Protein AF-W1XHV5-F1 (afdb_monomer_lite)

pLDDT: mean 82.97, std 11.83, range [50.62, 96.38]

Structure (mmCIF, N/CA/C/O backbone):
data_AF-W1XHV5-F1
#
_entry.id   AF-W1XHV5-F1
#
loop_
_atom_site.group_PDB
_atom_site.id
_atom_site.type_symbol
_atom_site.label_atom_id
_atom_site.label_alt_id
_atom_site.label_comp_id
_atom_site.label_asym_id
_atom_site.label_entity_id
_atom_site.label_seq_id
_atom_site.pdbx_PDB_ins_code
_atom_site.Cartn_x
_atom_site.Cartn_y
_atom_site.Cartn_z
_atom_site.occupancy
_atom_site.B_iso_or_equiv
_atom_site.auth_seq_id
_atom_site.auth_comp_id
_atom_site.auth_asym_id
_atom_site.auth_atom_id
_atom_site.pdbx_PDB_model_num
ATOM 1 N N . ASP A 1 1 ? 4.546 -0.936 -15.209 1.00 77.69 1 ASP A N 1
ATOM 2 C CA . ASP A 1 1 ? 3.858 -0.389 -14.033 1.00 77.69 1 ASP A CA 1
ATOM 3 C C . ASP A 1 1 ? 2.400 -0.813 -14.056 1.00 77.69 1 ASP A C 1
ATOM 5 O O . ASP A 1 1 ? 1.821 -0.937 -15.136 1.00 77.69 1 ASP A O 1
ATOM 9 N N . LEU A 1 2 ? 1.876 -1.212 -12.894 1.00 85.69 2 LEU A N 1
ATOM 10 C CA . LEU A 1 2 ? 0.554 -1.837 -12.770 1.00 85.69 2 LEU A CA 1
ATOM 11 C C . LEU A 1 2 ? -0.581 -0.832 -13.031 1.00 85.69 2 LEU A C 1
ATOM 13 O O . LEU A 1 2 ? -1.606 -1.200 -13.592 1.00 85.69 2 LEU A O 1
ATOM 17 N N . ASP A 1 3 ? -0.360 0.442 -12.728 1.00 89.38 3 ASP A N 1
ATOM 18 C CA . ASP A 1 3 ? -1.236 1.577 -13.046 1.00 89.38 3 ASP A CA 1
ATOM 19 C C . ASP A 1 3 ? -1.599 1.689 -14.540 1.00 89.38 3 ASP A C 1
ATOM 21 O O . ASP A 1 3 ? -2.754 1.949 -14.881 1.00 89.38 3 ASP A O 1
ATOM 25 N N . LEU A 1 4 ? -0.647 1.434 -15.443 1.00 90.31 4 LEU A N 1
ATOM 26 C CA . LEU A 1 4 ? -0.874 1.409 -16.890 1.00 90.31 4 LEU A CA 1
ATOM 27 C C . LEU A 1 4 ? -1.735 0.216 -17.309 1.00 90.31 4 LEU A C 1
ATOM 29 O O . LEU A 1 4 ? -2.570 0.341 -18.202 1.00 90.31 4 LEU A O 1
ATOM 33 N N . VAL A 1 5 ? -1.534 -0.939 -16.668 1.00 91.19 5 VAL A N 1
ATOM 34 C CA . VAL A 1 5 ? -2.315 -2.159 -16.930 1.00 91.19 5 VAL A CA 1
ATOM 35 C C . VAL A 1 5 ? -3.748 -2.001 -16.423 1.00 91.19 5 VAL A C 1
ATOM 37 O O . VAL A 1 5 ? -4.682 -2.454 -17.082 1.00 91.19 5 VAL A O 1
ATOM 40 N N . LEU A 1 6 ? -3.918 -1.336 -15.281 1.00 91.25 6 LEU A N 1
ATOM 41 C CA . LEU A 1 6 ? -5.215 -1.023 -14.685 1.00 91.25 6 LEU A CA 1
ATOM 42 C C . LEU A 1 6 ? -5.917 0.167 -15.363 1.00 91.25 6 LEU A C 1
ATOM 44 O O . LEU A 1 6 ? -7.112 0.352 -15.169 1.00 91.25 6 LEU A O 1
ATOM 48 N N . GLY A 1 7 ? -5.206 0.953 -16.179 1.00 92.94 7 GLY A N 1
ATOM 49 C CA . GLY A 1 7 ? -5.771 2.074 -16.937 1.00 92.94 7 GLY A CA 1
ATOM 50 C C . GLY A 1 7 ? -6.013 3.348 -16.122 1.00 92.94 7 GLY A C 1
ATOM 51 O O . GLY A 1 7 ? -6.648 4.268 -16.628 1.00 92.94 7 GLY A O 1
ATOM 52 N N . VAL A 1 8 ? -5.479 3.429 -14.901 1.00 93.19 8 VAL A N 1
ATOM 53 C CA . VAL A 1 8 ? -5.749 4.512 -13.934 1.00 93.19 8 VAL A CA 1
ATOM 54 C C . VAL A 1 8 ? -4.605 5.513 -13.788 1.00 93.19 8 VAL A C 1
ATOM 56 O O . VAL A 1 8 ? -4.637 6.380 -12.923 1.00 93.19 8 VAL A O 1
ATOM 59 N N . ALA A 1 9 ? -3.589 5.436 -14.649 1.00 90.56 9 ALA A N 1
ATOM 60 C CA . ALA A 1 9 ? -2.396 6.282 -14.560 1.00 90.56 9 ALA A CA 1
ATOM 61 C C . ALA A 1 9 ? -2.691 7.799 -14.517 1.00 90.56 9 ALA A C 1
ATOM 63 O O . ALA A 1 9 ? -1.922 8.550 -13.929 1.00 90.56 9 ALA A O 1
ATOM 64 N N . ASN A 1 10 ? -3.801 8.256 -15.112 1.00 90.75 10 ASN A N 1
ATOM 65 C CA . ASN A 1 10 ? -4.194 9.673 -15.113 1.00 90.75 10 ASN A CA 1
ATOM 66 C C . ASN A 1 10 ? -4.987 10.111 -13.867 1.00 90.75 10 ASN A C 1
ATOM 68 O O . ASN A 1 10 ? -5.247 11.301 -13.711 1.00 90.75 10 ASN A O 1
ATOM 72 N N . GLU A 1 11 ? -5.410 9.169 -13.024 1.00 90.19 11 GLU A N 1
ATOM 73 C CA . GLU A 1 11 ? -6.221 9.417 -11.820 1.00 90.19 11 GLU A CA 1
ATOM 74 C C . GLU A 1 11 ? -5.368 9.458 -10.545 1.00 90.19 11 GLU A C 1
ATOM 76 O O . GLU A 1 11 ? -5.834 9.879 -9.492 1.00 90.19 11 GLU A O 1
ATOM 81 N N . ILE A 1 12 ? -4.101 9.051 -10.644 1.00 91.50 12 ILE A N 1
ATOM 82 C CA . ILE A 1 12 ? -3.171 8.993 -9.520 1.00 91.50 12 ILE A CA 1
ATOM 83 C C . ILE A 1 12 ? -2.668 10.402 -9.192 1.00 91.50 12 ILE A C 1
ATOM 85 O O . ILE A 1 12 ? -1.940 11.014 -9.976 1.00 91.50 12 ILE A O 1
ATOM 89 N N . ILE A 1 13 ? -3.046 10.897 -8.012 1.00 90.94 13 ILE A N 1
ATOM 90 C CA . ILE A 1 13 ? -2.603 12.191 -7.468 1.00 90.94 13 ILE A CA 1
ATOM 91 C C . ILE A 1 13 ? -1.548 11.986 -6.375 1.00 90.94 13 ILE A C 1
ATOM 93 O O . ILE A 1 13 ? -0.549 12.704 -6.354 1.00 90.94 13 ILE A O 1
ATOM 97 N N . TYR A 1 14 ? -1.764 10.995 -5.506 1.00 93.31 14 TYR A N 1
ATOM 98 C CA . TYR A 1 14 ? -0.894 10.638 -4.386 1.00 93.31 14 TYR A CA 1
ATOM 99 C C . TYR A 1 14 ? -0.511 9.163 -4.434 1.00 93.31 14 TYR A C 1
ATOM 101 O O . TYR A 1 14 ? -1.224 8.343 -5.018 1.00 93.31 14 TYR A O 1
ATOM 109 N N . ASP A 1 15 ? 0.612 8.830 -3.801 1.00 92.19 15 ASP A N 1
ATOM 110 C CA . ASP A 1 15 ? 1.147 7.473 -3.767 1.00 92.19 15 ASP A CA 1
ATOM 111 C C . ASP A 1 15 ? 1.272 6.882 -2.348 1.00 92.19 15 ASP A C 1
ATOM 113 O O . ASP A 1 15 ? 0.952 7.495 -1.325 1.00 92.19 15 ASP A O 1
ATOM 117 N N . ALA A 1 16 ? 1.725 5.628 -2.273 1.00 89.94 16 ALA A N 1
ATOM 118 C CA . ALA A 1 16 ? 1.934 4.921 -1.015 1.00 89.94 16 ALA A CA 1
ATOM 119 C C . ALA A 1 16 ? 2.944 5.603 -0.071 1.00 89.94 16 ALA A C 1
ATOM 121 O O . ALA A 1 16 ? 2.854 5.402 1.144 1.00 89.94 16 ALA A O 1
ATOM 122 N N . LEU A 1 17 ? 3.916 6.370 -0.586 1.00 88.81 17 LEU A N 1
ATOM 123 C CA . LEU A 1 17 ? 4.802 7.178 0.250 1.00 88.81 17 LEU A CA 1
ATOM 124 C C . LEU A 1 17 ? 3.998 8.322 0.868 1.00 88.81 17 LEU A C 1
ATOM 126 O O . LEU A 1 17 ? 4.008 8.412 2.097 1.00 88.81 17 LEU A O 1
ATOM 130 N N . ASP A 1 18 ? 3.255 9.099 0.076 1.00 90.81 18 ASP A N 1
ATOM 131 C CA . ASP A 1 18 ? 2.425 10.212 0.571 1.00 90.81 18 ASP A CA 1
ATOM 132 C C . ASP A 1 18 ? 1.461 9.743 1.672 1.00 90.81 18 ASP A C 1
ATOM 134 O O . ASP A 1 18 ? 1.466 10.263 2.794 1.00 90.81 18 ASP A O 1
ATOM 138 N N . ALA A 1 19 ? 0.725 8.661 1.401 1.00 90.44 19 ALA A N 1
ATOM 139 C CA . ALA A 1 19 ? -0.213 8.038 2.338 1.00 90.44 19 ALA A CA 1
ATOM 140 C C . ALA A 1 19 ? 0.467 7.469 3.604 1.00 90.44 19 ALA A C 1
ATOM 142 O O . ALA A 1 19 ? -0.164 7.276 4.654 1.00 90.44 19 ALA A O 1
ATOM 143 N N . SER A 1 20 ? 1.768 7.166 3.529 1.00 87.88 20 SER A N 1
ATOM 144 C CA . SER A 1 20 ? 2.556 6.724 4.684 1.00 87.88 20 SER A CA 1
ATOM 145 C C . SER A 1 20 ? 3.055 7.884 5.555 1.00 87.88 20 SER A C 1
ATOM 147 O O . SER A 1 20 ? 3.325 7.675 6.747 1.00 87.88 20 SER A O 1
ATOM 149 N N . GLU A 1 21 ? 3.192 9.083 4.981 1.00 88.06 21 GLU A N 1
ATOM 150 C CA . GLU A 1 21 ? 3.637 10.291 5.677 1.00 88.06 21 GLU A CA 1
ATOM 151 C C . GLU A 1 21 ? 2.480 10.965 6.408 1.00 88.06 21 GLU A C 1
ATOM 153 O O . GLU A 1 21 ? 2.585 11.210 7.617 1.00 88.06 21 GLU A O 1
ATOM 158 N N . ASP A 1 22 ? 1.363 11.163 5.706 1.00 84.88 22 ASP A N 1
ATOM 159 C CA . ASP A 1 22 ? 0.146 11.750 6.249 1.00 84.88 22 ASP A CA 1
ATOM 160 C C . ASP A 1 22 ? -1.061 10.837 6.024 1.00 84.88 22 ASP A C 1
ATOM 162 O O . ASP A 1 22 ? -1.241 10.218 4.980 1.00 84.88 22 ASP A O 1
ATOM 166 N N . LYS A 1 23 ? -1.913 10.747 7.044 1.00 80.50 23 LYS A N 1
ATOM 167 C CA . LYS A 1 23 ? -3.164 9.997 6.956 1.00 80.50 23 LYS A CA 1
ATOM 168 C C . LYS A 1 23 ? -4.184 10.684 6.055 1.00 80.50 23 LYS A C 1
ATOM 170 O O . LYS A 1 23 ? -5.032 9.978 5.525 1.00 80.50 23 LYS A O 1
ATOM 175 N N . ASP A 1 24 ? -4.112 12.007 5.933 1.00 87.75 24 ASP A N 1
ATOM 176 C CA . ASP A 1 24 ? -5.112 12.785 5.206 1.00 87.75 24 ASP A CA 1
ATOM 177 C C . ASP A 1 24 ? -4.999 12.541 3.689 1.00 87.75 24 ASP A C 1
ATOM 179 O O . ASP A 1 24 ? -5.987 12.674 2.982 1.00 87.75 24 ASP A O 1
ATOM 183 N N . TYR A 1 25 ? -3.841 12.068 3.206 1.00 88.88 25 TYR A N 1
ATOM 184 C CA . TYR A 1 25 ? -3.637 11.662 1.810 1.00 88.88 25 TYR A CA 1
ATOM 185 C C . TYR A 1 25 ? -4.050 10.219 1.510 1.00 88.88 25 TYR A C 1
ATOM 187 O O . TYR A 1 25 ? -3.973 9.800 0.363 1.00 88.88 25 TYR A O 1
ATOM 195 N N . MET A 1 26 ? -4.453 9.428 2.511 1.00 87.94 26 MET A N 1
ATOM 196 C CA . MET A 1 26 ? -4.782 8.014 2.294 1.00 87.94 26 MET A CA 1
ATOM 197 C C . MET A 1 26 ? -5.969 7.853 1.348 1.00 87.94 26 MET A C 1
ATOM 199 O O . MET A 1 26 ? -5.878 7.102 0.383 1.00 87.94 26 MET A O 1
ATOM 203 N N . ASP A 1 27 ? -7.060 8.563 1.625 1.00 88.81 27 ASP A N 1
ATOM 204 C CA . ASP A 1 27 ? -8.298 8.435 0.857 1.00 88.81 27 ASP A CA 1
ATOM 205 C C . ASP A 1 27 ? -8.106 8.951 -0.579 1.00 88.81 27 ASP A C 1
ATOM 207 O O . ASP A 1 27 ? -8.633 8.358 -1.514 1.00 88.81 27 ASP A O 1
ATOM 211 N N . ASP A 1 28 ? -7.279 9.988 -0.763 1.00 91.00 28 ASP A N 1
ATOM 212 C CA . ASP A 1 28 ? -6.952 10.551 -2.080 1.00 91.00 28 ASP A CA 1
ATOM 213 C C . ASP A 1 28 ? -5.893 9.733 -2.853 1.00 91.00 28 ASP A C 1
ATOM 215 O O . ASP A 1 28 ? -5.728 9.913 -4.061 1.00 91.00 28 ASP A O 1
ATOM 219 N N . ALA A 1 29 ? -5.147 8.851 -2.176 1.00 93.62 29 ALA A N 1
ATOM 220 C CA . ALA A 1 29 ? -4.175 7.951 -2.803 1.00 93.62 29 ALA A CA 1
ATOM 221 C C . ALA A 1 29 ? -4.807 6.633 -3.280 1.00 93.62 29 ALA A C 1
ATOM 223 O O . ALA A 1 29 ? -4.236 5.946 -4.127 1.00 93.62 29 ALA A O 1
ATOM 224 N N . ILE A 1 30 ? -5.958 6.248 -2.725 1.00 94.81 30 ILE A N 1
ATOM 225 C CA . ILE A 1 30 ? -6.650 5.007 -3.076 1.00 94.81 30 ILE A CA 1
ATOM 226 C C . ILE A 1 30 ? -7.540 5.247 -4.299 1.00 94.81 30 ILE A C 1
ATOM 228 O O . ILE A 1 30 ? -8.466 6.053 -4.272 1.00 94.81 30 ILE A O 1
ATOM 232 N N . VAL A 1 31 ? -7.292 4.493 -5.369 1.00 95.06 31 VAL A N 1
ATOM 233 C CA . VAL A 1 31 ? -8.067 4.555 -6.612 1.00 95.06 31 VAL A CA 1
ATOM 234 C C . VAL A 1 31 ? -8.945 3.316 -6.730 1.00 95.06 31 VAL A C 1
ATOM 236 O O . VAL A 1 31 ? -8.442 2.193 -6.689 1.00 95.06 31 VAL A O 1
ATOM 239 N N . SER A 1 32 ? -10.253 3.496 -6.907 1.00 94.75 32 SER A N 1
ATOM 240 C CA . SER A 1 32 ? -11.164 2.362 -7.077 1.00 94.75 32 SER A CA 1
ATOM 241 C C . SER A 1 32 ? -11.098 1.801 -8.497 1.00 94.75 32 SER A C 1
ATOM 243 O O . SER A 1 32 ? -11.228 2.541 -9.469 1.00 94.75 32 SER A O 1
ATOM 245 N N . ILE A 1 33 ? -10.888 0.489 -8.619 1.00 95.06 33 ILE A N 1
ATOM 246 C CA . ILE A 1 33 ? -10.708 -0.204 -9.906 1.00 95.06 33 ILE A CA 1
ATOM 247 C C . ILE A 1 33 ? -11.976 -0.959 -10.305 1.00 95.06 33 ILE A C 1
ATOM 249 O O . ILE A 1 33 ? -12.384 -0.945 -11.467 1.00 95.06 33 ILE A O 1
ATOM 253 N N . ALA A 1 34 ? -12.581 -1.663 -9.348 1.00 94.12 34 ALA A N 1
ATOM 254 C CA . ALA A 1 34 ? -13.791 -2.453 -9.538 1.00 94.12 34 ALA A CA 1
ATOM 255 C C . ALA A 1 34 ? -14.501 -2.677 -8.197 1.00 94.12 34 ALA A C 1
ATOM 257 O O . ALA A 1 34 ? -14.014 -2.294 -7.136 1.00 94.12 34 ALA A O 1
ATOM 258 N N . GLU A 1 35 ? -15.656 -3.344 -8.231 1.00 95.56 35 GLU A N 1
ATOM 259 C CA . GLU A 1 35 ? -16.353 -3.743 -7.010 1.00 95.56 35 GLU A CA 1
ATOM 260 C C . GLU A 1 35 ? -15.430 -4.599 -6.121 1.00 95.56 35 GLU A C 1
ATOM 262 O O . GLU A 1 35 ? -14.967 -5.664 -6.534 1.00 95.56 35 GLU A O 1
ATOM 267 N N . ASN A 1 36 ? -15.177 -4.124 -4.897 1.00 94.75 36 ASN A N 1
ATOM 268 C CA . ASN A 1 36 ? -14.272 -4.734 -3.914 1.00 94.75 36 ASN A CA 1
ATOM 269 C C . ASN A 1 36 ? -12.790 -4.799 -4.337 1.00 94.75 36 ASN A C 1
ATOM 271 O O . ASN A 1 36 ? -12.039 -5.617 -3.802 1.00 94.75 36 ASN A O 1
ATOM 275 N N . LEU A 1 37 ? -12.359 -3.963 -5.287 1.00 95.31 37 LEU A N 1
ATOM 276 C CA . LEU A 1 37 ? -10.959 -3.862 -5.687 1.00 95.31 37 LEU A CA 1
ATOM 277 C C . LEU A 1 37 ? -10.544 -2.400 -5.814 1.00 95.31 37 LEU A C 1
ATOM 279 O O . LEU A 1 37 ? -10.938 -1.712 -6.756 1.00 95.31 37 LEU A O 1
ATOM 283 N N . ASP A 1 38 ? -9.659 -1.990 -4.916 1.00 96.38 38 ASP A N 1
ATOM 284 C CA . ASP A 1 38 ? -9.000 -0.694 -4.960 1.00 96.38 38 ASP A CA 1
ATOM 285 C C . ASP A 1 38 ? -7.490 -0.862 -5.159 1.00 96.38 38 ASP A C 1
ATOM 287 O O . ASP A 1 38 ? -6.911 -1.929 -4.921 1.00 96.38 38 ASP A O 1
ATOM 291 N N . PHE A 1 39 ? -6.848 0.208 -5.612 1.00 95.62 39 PHE A N 1
ATOM 292 C CA . PHE A 1 39 ? -5.438 0.254 -5.948 1.00 95.62 39 PHE A CA 1
ATOM 293 C C . PHE A 1 39 ? -4.755 1.425 -5.249 1.00 95.62 39 PHE A C 1
ATOM 295 O O . PHE A 1 39 ? -5.162 2.574 -5.392 1.00 95.62 39 PHE A O 1
ATOM 302 N N . LEU A 1 40 ? -3.682 1.120 -4.519 1.00 94.38 40 LEU A N 1
ATOM 303 C CA . LEU A 1 40 ? -2.773 2.111 -3.955 1.00 94.38 40 LEU A CA 1
ATOM 304 C C . LEU A 1 40 ? -1.479 2.102 -4.786 1.00 94.38 40 LEU A C 1
ATOM 306 O O . LEU A 1 40 ? -0.752 1.101 -4.755 1.00 94.38 40 LEU A O 1
ATOM 310 N N . PRO A 1 41 ? -1.171 3.175 -5.530 1.00 92.62 41 PRO A N 1
ATOM 311 C CA . PRO A 1 41 ? -0.005 3.211 -6.395 1.00 92.62 41 PRO A CA 1
ATOM 312 C C . PRO A 1 41 ? 1.297 3.262 -5.592 1.00 92.62 41 PRO A C 1
ATOM 314 O O . PRO A 1 41 ? 1.398 3.884 -4.533 1.00 92.62 41 PRO A O 1
ATOM 317 N N . ALA A 1 42 ? 2.322 2.587 -6.108 1.00 88.12 42 ALA A N 1
ATOM 318 C CA . ALA A 1 42 ? 3.665 2.648 -5.546 1.00 88.12 42 ALA A CA 1
ATOM 319 C C . ALA A 1 42 ? 4.326 3.994 -5.871 1.00 88.12 42 ALA A C 1
ATOM 321 O O . ALA A 1 42 ? 4.058 4.585 -6.917 1.00 88.12 42 ALA A O 1
ATOM 322 N N . SER A 1 43 ? 5.238 4.449 -5.008 1.00 85.81 43 SER A N 1
ATOM 323 C CA . SER A 1 43 ? 5.952 5.692 -5.279 1.00 85.81 43 SER A CA 1
ATOM 324 C C . SER A 1 43 ? 6.908 5.559 -6.456 1.00 85.81 43 SER A C 1
ATOM 326 O O . SER A 1 43 ? 7.685 4.607 -6.544 1.00 85.81 43 SER A O 1
ATOM 328 N N . GLN A 1 44 ? 6.887 6.553 -7.343 1.00 77.38 44 GLN A N 1
ATOM 329 C CA . GLN A 1 44 ? 7.832 6.646 -8.460 1.00 77.38 44 GLN A CA 1
ATOM 330 C C . GLN A 1 44 ? 9.207 7.168 -8.014 1.00 77.38 44 GLN A C 1
ATOM 332 O O . GLN A 1 44 ? 10.210 6.948 -8.694 1.00 77.38 44 GLN A O 1
ATOM 337 N N . SER A 1 45 ? 9.261 7.874 -6.880 1.00 77.06 45 SER A N 1
ATOM 338 C CA . SER A 1 45 ? 10.456 8.588 -6.411 1.00 77.06 45 SER A CA 1
ATOM 339 C C . SER A 1 45 ? 11.228 7.852 -5.316 1.00 77.06 45 SER A C 1
ATOM 341 O O . SER A 1 45 ? 12.423 8.096 -5.135 1.00 77.06 45 SER A O 1
ATOM 343 N N . ALA A 1 46 ? 10.564 6.937 -4.611 1.00 73.31 46 ALA A N 1
ATOM 344 C CA . ALA A 1 46 ? 11.108 6.231 -3.465 1.00 73.31 46 ALA A CA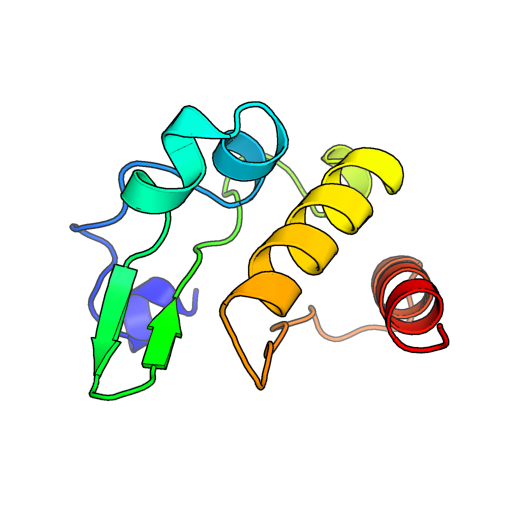 1
ATOM 345 C C . ALA A 1 46 ? 10.887 4.731 -3.606 1.00 73.31 46 ALA A C 1
ATOM 347 O O . ALA A 1 46 ? 9.798 4.265 -3.946 1.00 73.31 46 ALA A O 1
ATOM 348 N N . ARG A 1 47 ? 11.922 3.954 -3.291 1.00 71.25 47 ARG A N 1
ATOM 349 C CA . ARG A 1 47 ? 11.771 2.509 -3.168 1.00 71.25 47 ARG A CA 1
ATOM 350 C C . ARG A 1 47 ? 11.171 2.164 -1.811 1.00 71.25 47 ARG A C 1
ATOM 352 O O . ARG A 1 47 ? 11.181 2.956 -0.869 1.00 71.25 47 ARG A O 1
ATOM 359 N N . TRP A 1 48 ? 10.680 0.938 -1.681 1.00 69.12 48 TRP A N 1
ATOM 360 C CA . TRP A 1 48 ? 10.110 0.446 -0.427 1.00 69.12 48 TRP A CA 1
ATOM 361 C C . TRP A 1 48 ? 11.131 0.494 0.735 1.00 69.12 48 TRP A C 1
ATOM 363 O O . TRP A 1 48 ? 10.739 0.666 1.893 1.00 69.12 48 TRP A O 1
ATOM 373 N N . GLU A 1 49 ? 12.438 0.396 0.442 1.00 68.44 49 GLU A N 1
ATOM 374 C CA . GLU A 1 49 ? 13.517 0.599 1.416 1.00 68.44 49 GLU A CA 1
ATOM 375 C C . GLU A 1 49 ? 13.518 2.017 2.009 1.00 68.44 49 GLU A C 1
ATOM 377 O O . GLU A 1 49 ? 13.812 2.180 3.198 1.00 68.44 49 GLU A O 1
ATOM 382 N N . ASP A 1 50 ? 13.179 3.017 1.192 1.00 68.50 50 ASP A N 1
ATOM 383 C CA . ASP A 1 50 ? 13.298 4.445 1.500 1.00 68.50 50 ASP A CA 1
ATOM 384 C C . ASP A 1 50 ? 12.137 4.943 2.376 1.00 68.50 50 ASP A C 1
ATOM 386 O O . ASP A 1 50 ? 12.332 5.785 3.253 1.00 68.50 50 ASP A O 1
ATOM 390 N N . ILE A 1 51 ? 10.942 4.356 2.221 1.00 73.44 51 ILE A N 1
ATOM 391 C CA . ILE A 1 51 ? 9.768 4.622 3.078 1.00 73.44 51 ILE A CA 1
AT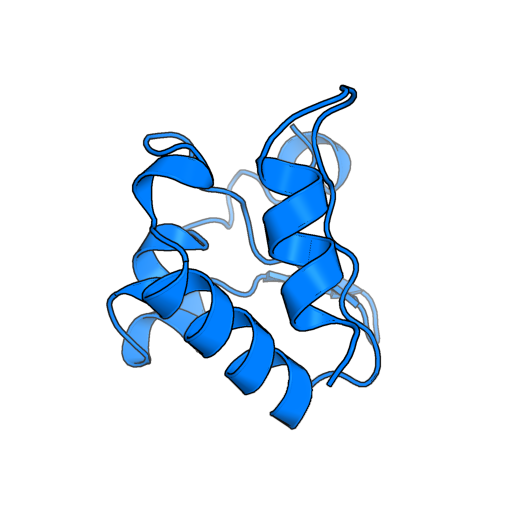OM 392 C C . ILE A 1 51 ? 10.074 4.247 4.543 1.00 73.44 51 ILE A C 1
ATOM 394 O O . ILE A 1 51 ? 9.622 4.890 5.496 1.00 73.44 51 ILE A O 1
ATOM 398 N N . GLY A 1 52 ? 10.887 3.207 4.740 1.00 76.44 52 GLY A N 1
ATOM 399 C CA . GLY A 1 52 ? 11.298 2.718 6.048 1.00 76.44 52 GLY A CA 1
ATOM 400 C C . GLY A 1 52 ? 10.242 1.847 6.744 1.00 76.44 52 GLY A C 1
ATOM 401 O O . GLY A 1 52 ? 9.034 2.095 6.721 1.00 76.44 52 GLY A O 1
ATOM 402 N N . ARG A 1 53 ? 10.717 0.817 7.459 1.00 77.62 53 ARG A N 1
ATOM 403 C CA . ARG A 1 53 ? 9.876 -0.253 8.040 1.00 77.62 53 ARG A CA 1
ATOM 404 C C . ARG A 1 53 ? 8.716 0.242 8.911 1.00 77.62 53 ARG A C 1
ATOM 406 O O . ARG A 1 53 ? 7.640 -0.347 8.895 1.00 77.62 53 ARG A O 1
ATOM 413 N N . LYS A 1 54 ? 8.921 1.303 9.703 1.00 81.62 54 LYS A N 1
ATOM 414 C CA . LYS A 1 54 ? 7.892 1.817 10.626 1.00 81.62 54 LYS A CA 1
ATOM 415 C C . LYS A 1 54 ? 6.716 2.461 9.891 1.00 81.62 54 LYS A C 1
ATOM 417 O O . LYS A 1 54 ? 5.578 2.211 10.280 1.00 81.62 54 LYS A O 1
ATOM 422 N N . LYS A 1 55 ? 6.987 3.273 8.861 1.00 83.56 55 LYS A N 1
ATOM 423 C CA . LYS A 1 55 ? 5.942 3.935 8.067 1.00 83.56 55 LYS A CA 1
ATOM 424 C C . LYS A 1 55 ? 5.136 2.895 7.295 1.00 83.56 55 LYS A C 1
ATOM 426 O O . LYS A 1 55 ? 3.918 2.853 7.427 1.00 83.56 55 LYS A O 1
ATOM 431 N N . TYR A 1 56 ? 5.822 1.964 6.635 1.00 81.62 56 TYR A N 1
ATOM 432 C CA . TYR A 1 56 ? 5.173 0.888 5.888 1.00 81.62 56 TYR A CA 1
ATOM 433 C C . TYR A 1 56 ? 4.299 -0.015 6.777 1.00 81.62 56 TYR A C 1
ATOM 435 O O . TYR A 1 56 ? 3.150 -0.299 6.453 1.00 81.62 56 TYR A O 1
ATOM 443 N N . LYS A 1 57 ? 4.778 -0.381 7.976 1.00 82.69 57 LYS A N 1
ATOM 444 C CA . LYS A 1 57 ? 3.969 -1.127 8.955 1.00 82.69 57 LYS A CA 1
ATOM 445 C C . LYS A 1 57 ? 2.687 -0.399 9.355 1.00 82.69 57 LYS A C 1
ATOM 447 O O . LYS A 1 57 ? 1.650 -1.030 9.542 1.00 82.69 57 LYS A O 1
ATOM 452 N N . LYS A 1 58 ? 2.773 0.918 9.538 1.00 86.75 58 LYS A N 1
ATOM 453 C CA . LYS A 1 58 ? 1.624 1.755 9.891 1.00 86.75 58 LYS A CA 1
ATOM 454 C C . LYS A 1 58 ? 0.631 1.844 8.729 1.00 86.75 58 LYS A C 1
ATOM 456 O O . LYS A 1 58 ? -0.564 1.748 8.984 1.00 86.7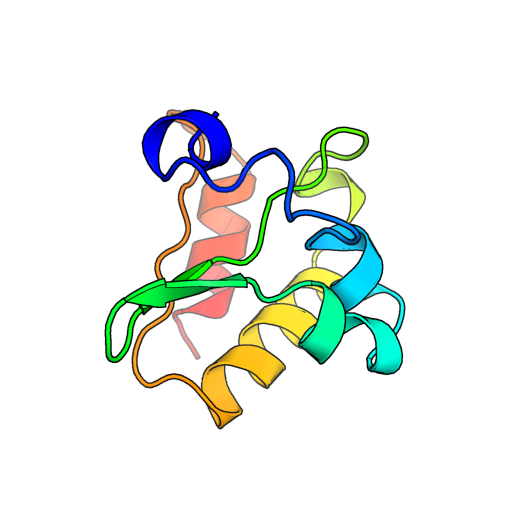5 58 LYS A O 1
ATOM 461 N N . LEU A 1 59 ? 1.130 1.975 7.498 1.00 87.94 59 LEU A N 1
ATOM 462 C CA . LEU A 1 59 ? 0.336 1.961 6.268 1.00 87.94 59 LEU A CA 1
ATOM 463 C C . LEU A 1 59 ? -0.464 0.657 6.147 1.00 87.94 59 LEU A C 1
ATOM 465 O O . LEU A 1 59 ? -1.689 0.696 6.160 1.00 87.94 59 LEU A O 1
ATOM 469 N N . VAL A 1 60 ? 0.216 -0.496 6.144 1.00 87.56 60 VAL A N 1
ATOM 470 C CA . VAL A 1 60 ? -0.433 -1.815 6.007 1.00 87.56 60 VAL A CA 1
ATOM 471 C C . VAL A 1 60 ? -1.440 -2.067 7.128 1.00 87.56 60 VAL A C 1
ATOM 473 O O . VAL A 1 60 ? -2.542 -2.536 6.868 1.00 87.56 60 VAL A O 1
ATOM 476 N N . ARG A 1 61 ? -1.105 -1.706 8.374 1.00 88.31 61 ARG A N 1
ATOM 477 C CA . ARG A 1 61 ? -2.037 -1.845 9.501 1.00 88.31 61 ARG A CA 1
ATOM 478 C C . ARG A 1 61 ? -3.309 -1.021 9.303 1.00 88.31 61 ARG A C 1
ATOM 480 O O . ARG A 1 61 ? -4.382 -1.501 9.639 1.00 88.31 61 ARG A O 1
ATOM 487 N N . ARG A 1 62 ? -3.201 0.198 8.777 1.00 89.31 62 ARG A N 1
ATOM 488 C CA . ARG A 1 62 ? -4.380 1.023 8.505 1.00 89.31 62 ARG A CA 1
ATOM 489 C C . ARG A 1 62 ? -5.237 0.410 7.405 1.00 89.31 62 ARG A C 1
ATOM 491 O O . ARG A 1 62 ? -6.438 0.295 7.584 1.00 89.31 62 ARG A O 1
ATOM 498 N N . LEU A 1 63 ? -4.616 -0.048 6.320 1.00 91.56 63 LEU A N 1
ATOM 499 C CA . LEU A 1 63 ? -5.333 -0.741 5.250 1.00 91.56 63 LEU A CA 1
ATOM 500 C C . LEU A 1 63 ? -6.057 -1.990 5.784 1.00 91.56 63 LEU A C 1
ATOM 502 O O . LEU A 1 63 ? -7.204 -2.225 5.430 1.00 91.56 63 LEU A O 1
ATOM 506 N N . SER A 1 64 ? -5.452 -2.738 6.714 1.00 91.81 64 SER A N 1
ATOM 507 C CA . SER A 1 64 ? -6.092 -3.927 7.303 1.00 91.81 64 SER A CA 1
ATOM 508 C C . SER A 1 64 ? -7.302 -3.632 8.197 1.00 91.81 64 SER A C 1
ATOM 510 O O . SER A 1 64 ? -8.008 -4.556 8.584 1.00 91.81 64 SER A O 1
ATOM 512 N N . GLU A 1 65 ? -7.547 -2.368 8.558 1.00 91.94 65 GLU A N 1
ATOM 513 C CA . GLU A 1 65 ? -8.766 -1.968 9.276 1.00 91.94 65 GLU A CA 1
ATOM 514 C C . GLU A 1 65 ? -9.973 -1.840 8.328 1.00 91.94 65 GLU A C 1
ATOM 516 O O . GLU A 1 65 ? -11.112 -1.858 8.792 1.00 91.94 65 GLU A O 1
ATOM 521 N N . THR A 1 66 ? -9.731 -1.729 7.016 1.00 92.62 66 THR A N 1
ATOM 522 C CA . THR A 1 66 ? -10.756 -1.496 5.985 1.00 92.62 66 THR A CA 1
ATOM 523 C C . THR A 1 66 ? -10.871 -2.652 4.992 1.00 92.62 66 THR A C 1
ATOM 525 O O . THR A 1 66 ? -11.969 -2.940 4.526 1.00 92.62 66 THR A O 1
ATOM 528 N N . TYR A 1 67 ? -9.761 -3.322 4.683 1.00 94.31 67 TYR A N 1
ATOM 529 C CA . TYR A 1 67 ? -9.689 -4.362 3.662 1.00 94.31 67 TYR A CA 1
ATOM 530 C C . TYR A 1 67 ? -9.472 -5.742 4.280 1.00 94.31 67 TYR A C 1
ATOM 532 O O . TYR A 1 67 ? -8.560 -5.933 5.085 1.00 94.31 67 TYR A O 1
ATOM 540 N N . ASP A 1 68 ? -10.249 -6.726 3.824 1.00 94.31 68 ASP A N 1
ATOM 541 C CA . ASP A 1 68 ? -10.067 -8.133 4.202 1.00 94.31 68 ASP A CA 1
ATOM 542 C C . ASP A 1 68 ? -8.771 -8.725 3.625 1.00 94.31 68 ASP A C 1
ATOM 544 O O . ASP A 1 68 ? -8.129 -9.582 4.237 1.00 94.31 68 ASP A O 1
ATOM 548 N N . TYR A 1 69 ? -8.378 -8.260 2.436 1.00 93.06 69 TYR A N 1
ATOM 549 C CA . TYR A 1 69 ? -7.203 -8.729 1.713 1.00 93.06 69 TYR A CA 1
ATOM 550 C C . TYR A 1 69 ? -6.376 -7.555 1.199 1.00 93.06 69 TYR A C 1
ATOM 552 O O . TYR A 1 69 ? -6.905 -6.609 0.625 1.00 93.06 69 TYR A O 1
ATOM 560 N N . ILE A 1 70 ? -5.055 -7.657 1.355 1.00 91.31 70 ILE A N 1
ATOM 561 C CA . ILE A 1 70 ? -4.086 -6.703 0.81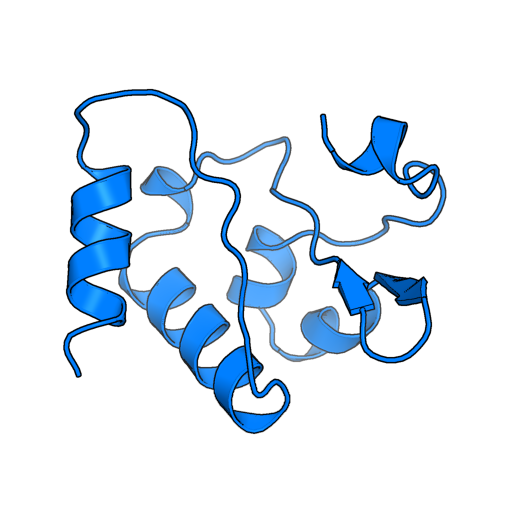2 1.00 91.31 70 ILE A CA 1
ATOM 562 C C . ILE A 1 70 ? -3.114 -7.482 -0.070 1.00 91.31 70 ILE A C 1
ATOM 564 O O . ILE A 1 70 ? -2.367 -8.335 0.414 1.00 91.31 70 ILE A O 1
ATOM 568 N N . LEU A 1 71 ? -3.126 -7.188 -1.369 1.00 89.81 71 LEU A N 1
ATOM 569 C CA . LEU A 1 71 ? -2.203 -7.768 -2.339 1.00 89.81 71 LEU A CA 1
AT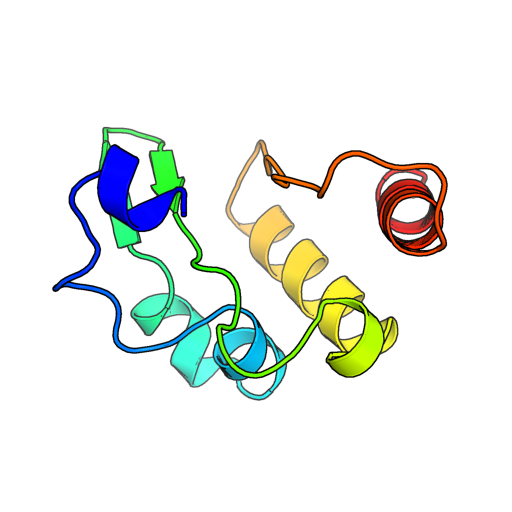OM 570 C C . LEU A 1 71 ? -1.039 -6.801 -2.554 1.00 89.81 71 LEU A C 1
ATOM 572 O O . LEU A 1 71 ? -1.237 -5.672 -2.991 1.00 89.81 71 LEU A O 1
ATOM 576 N N . ILE A 1 72 ? 0.176 -7.243 -2.234 1.00 86.06 72 ILE A N 1
ATOM 577 C CA . ILE A 1 72 ? 1.388 -6.442 -2.422 1.00 86.06 72 ILE A CA 1
ATOM 578 C C . ILE A 1 72 ? 2.127 -6.977 -3.646 1.00 86.06 72 ILE A C 1
ATOM 580 O O . ILE A 1 72 ? 2.667 -8.084 -3.607 1.00 86.06 72 ILE A O 1
ATOM 584 N N . ASP A 1 73 ? 2.164 -6.180 -4.714 1.00 83.69 73 ASP A N 1
ATOM 585 C CA . ASP A 1 73 ? 2.994 -6.449 -5.889 1.00 83.69 73 ASP A CA 1
ATOM 586 C C . ASP A 1 73 ? 4.465 -6.169 -5.545 1.00 83.69 73 ASP A C 1
ATOM 588 O O . ASP A 1 73 ? 4.936 -5.030 -5.554 1.00 83.69 73 ASP A O 1
ATOM 592 N N . ALA A 1 74 ? 5.175 -7.212 -5.115 1.00 76.38 74 ALA A N 1
ATOM 593 C CA . ALA A 1 74 ? 6.578 -7.126 -4.736 1.00 76.38 74 ALA A CA 1
ATOM 594 C C . ALA A 1 74 ? 7.484 -7.423 -5.945 1.00 76.38 74 ALA A C 1
ATOM 596 O O . ALA A 1 74 ? 7.226 -8.371 -6.691 1.00 76.38 74 ALA A O 1
ATOM 597 N N . PRO A 1 75 ? 8.595 -6.684 -6.125 1.00 70.81 75 PRO A N 1
ATOM 598 C CA . PRO A 1 75 ? 9.522 -6.938 -7.220 1.00 70.81 75 PRO A CA 1
ATOM 599 C C . PRO A 1 75 ? 10.119 -8.350 -7.135 1.00 70.81 75 PRO A C 1
ATOM 601 O O . PRO A 1 75 ? 10.418 -8.857 -6.051 1.00 70.81 75 PRO A O 1
ATOM 604 N N . ALA A 1 76 ? 10.352 -8.970 -8.293 1.00 70.88 76 ALA A N 1
ATOM 605 C CA . ALA A 1 76 ? 10.985 -10.282 -8.374 1.00 70.88 76 ALA A CA 1
ATOM 606 C C . ALA A 1 76 ? 12.426 -10.236 -7.823 1.00 70.88 76 ALA A C 1
ATOM 608 O O . ALA A 1 76 ? 13.276 -9.515 -8.346 1.00 70.88 76 ALA A O 1
ATOM 609 N N . GLY A 1 77 ? 12.726 -11.024 -6.784 1.00 64.38 77 GLY A N 1
ATOM 610 C CA . GLY A 1 77 ? 14.086 -11.143 -6.252 1.00 64.38 77 GLY A CA 1
ATOM 611 C C . GLY A 1 77 ? 14.180 -11.735 -4.845 1.00 64.38 77 GLY A C 1
ATOM 612 O O . GLY A 1 77 ? 13.190 -11.884 -4.141 1.00 64.38 77 GLY A O 1
ATOM 613 N N . ILE A 1 78 ? 15.410 -12.054 -4.435 1.00 50.62 78 ILE A N 1
ATOM 614 C CA . ILE A 1 78 ? 15.793 -12.420 -3.064 1.00 50.62 78 ILE A CA 1
ATOM 615 C C . ILE A 1 78 ? 16.356 -11.148 -2.432 1.00 50.62 78 ILE A C 1
ATOM 617 O O . ILE A 1 78 ? 17.440 -10.696 -2.800 1.00 50.62 78 ILE A O 1
ATOM 621 N N . GLY A 1 79 ? 15.605 -10.509 -1.544 1.00 61.03 79 GLY A N 1
ATOM 622 C CA . GLY A 1 79 ? 16.018 -9.229 -0.984 1.00 61.03 79 GLY A CA 1
ATOM 623 C C . GLY A 1 79 ? 15.231 -8.844 0.257 1.00 61.03 79 GLY A C 1
ATOM 624 O O . GLY A 1 79 ? 14.199 -9.434 0.574 1.00 61.03 79 GLY A O 1
ATOM 625 N N . LYS A 1 80 ? 15.717 -7.802 0.938 1.00 59.53 80 LYS A N 1
ATOM 626 C CA . LYS A 1 80 ? 15.171 -7.292 2.206 1.00 59.53 80 LYS A CA 1
ATOM 627 C C . LYS A 1 80 ? 13.683 -6.892 2.132 1.00 59.53 80 LYS A C 1
ATOM 629 O O . LYS A 1 80 ? 13.066 -6.720 3.180 1.00 59.53 80 LYS A O 1
ATOM 634 N N . GLY A 1 81 ? 13.124 -6.735 0.927 1.00 59.84 81 GLY A N 1
ATOM 635 C CA . GLY A 1 81 ? 11.733 -6.321 0.693 1.00 59.84 81 GLY A CA 1
ATOM 636 C C . GLY A 1 81 ? 10.740 -7.401 1.047 1.00 59.84 81 GLY A C 1
ATOM 637 O O . GLY A 1 81 ? 9.784 -7.150 1.775 1.00 59.84 81 GLY A O 1
ATOM 638 N N . ILE A 1 82 ? 11.038 -8.632 0.636 1.00 64.12 82 ILE A N 1
ATOM 639 C CA . ILE A 1 82 ? 10.239 -9.799 1.000 1.00 64.12 82 ILE A CA 1
ATOM 640 C C . ILE A 1 82 ? 10.340 -10.059 2.507 1.00 64.12 82 ILE A C 1
ATOM 642 O O . ILE A 1 82 ? 9.321 -10.302 3.140 1.00 64.12 82 ILE A O 1
ATOM 646 N N . GLU A 1 83 ? 11.527 -9.937 3.115 1.00 66.25 83 GLU A N 1
ATOM 647 C CA . GLU A 1 83 ? 11.687 -10.086 4.574 1.00 66.25 83 GLU A CA 1
ATOM 648 C C . GLU A 1 83 ? 10.836 -9.078 5.361 1.00 66.25 83 GLU A C 1
ATOM 650 O O . GLU A 1 83 ? 10.183 -9.451 6.333 1.00 66.25 83 GLU A O 1
ATOM 655 N N . ALA A 1 84 ? 10.797 -7.813 4.928 1.00 64.56 84 ALA A N 1
ATOM 656 C CA . ALA A 1 84 ? 9.991 -6.784 5.582 1.00 64.56 84 ALA A CA 1
ATOM 657 C C . ALA A 1 84 ? 8.481 -7.068 5.482 1.00 64.56 84 ALA A C 1
ATOM 659 O O . ALA A 1 84 ? 7.758 -6.849 6.454 1.00 64.56 84 ALA A O 1
ATOM 660 N N . ILE A 1 85 ? 8.015 -7.586 4.338 1.00 65.75 85 ILE A N 1
ATOM 661 C CA . ILE A 1 85 ? 6.619 -8.005 4.1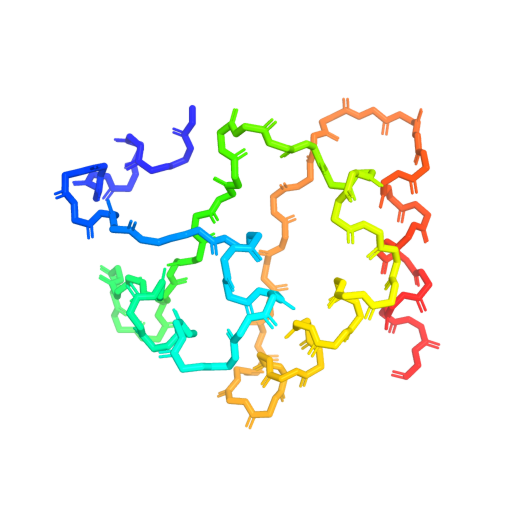37 1.00 65.75 85 ILE A CA 1
ATOM 662 C C . ILE A 1 85 ? 6.302 -9.253 4.982 1.00 65.75 85 ILE A C 1
ATOM 664 O O . ILE A 1 85 ? 5.285 -9.290 5.671 1.00 65.75 85 ILE A O 1
ATOM 668 N N . LEU A 1 86 ? 7.188 -10.253 5.014 1.00 66.94 86 LEU A N 1
ATOM 669 C CA . LEU A 1 86 ? 7.006 -11.469 5.818 1.00 66.94 86 LEU A CA 1
ATOM 670 C C . LEU A 1 86 ? 6.958 -11.178 7.328 1.00 66.94 86 LEU A C 1
ATOM 672 O O . LEU A 1 86 ? 6.185 -11.807 8.051 1.00 66.94 86 LEU A O 1
ATOM 676 N N . GLU A 1 87 ? 7.737 -10.214 7.826 1.00 67.62 87 GLU A N 1
ATOM 677 C CA . GLU A 1 87 ? 7.654 -9.764 9.227 1.00 67.62 87 GLU A CA 1
ATOM 678 C C . GLU A 1 87 ? 6.313 -9.083 9.563 1.00 67.62 87 GLU A C 1
ATOM 680 O O . GLU A 1 87 ? 5.924 -9.033 10.735 1.00 67.62 87 GLU A O 1
ATOM 685 N N . LEU A 1 88 ? 5.612 -8.538 8.564 1.00 65.00 88 LEU A N 1
ATOM 686 C CA . LEU A 1 88 ? 4.311 -7.891 8.739 1.00 65.00 88 LEU A CA 1
ATOM 687 C C . LEU A 1 88 ? 3.161 -8.888 8.796 1.00 65.00 88 LEU A C 1
ATOM 689 O O . LEU A 1 88 ? 2.277 -8.713 9.627 1.00 65.00 88 LEU A O 1
ATOM 693 N N . VAL A 1 89 ? 3.204 -9.923 7.955 1.00 63.09 89 VAL A N 1
ATOM 694 C CA . VAL A 1 89 ? 2.148 -10.944 7.843 1.00 63.09 89 VAL A CA 1
ATOM 695 C C . VAL A 1 89 ? 2.141 -11.911 9.037 1.00 63.09 89 VAL A C 1
ATOM 697 O O . VAL A 1 89 ? 1.102 -12.453 9.390 1.00 63.09 89 VAL A O 1
ATOM 700 N N . ASN A 1 90 ? 3.280 -12.117 9.706 1.00 57.59 90 ASN A N 1
ATOM 701 C CA . ASN A 1 90 ? 3.414 -13.082 10.808 1.00 57.59 90 ASN A CA 1
ATOM 702 C C . ASN A 1 90 ? 2.946 -12.567 12.193 1.00 57.59 90 ASN A C 1
ATOM 704 O O . ASN A 1 90 ? 3.484 -13.001 13.217 1.00 57.59 90 ASN A O 1
ATOM 708 N N . ARG A 1 91 ? 1.992 -11.629 12.268 1.00 50.97 91 ARG A N 1
ATOM 709 C CA . ARG A 1 91 ? 1.486 -11.090 13.544 1.00 50.97 91 ARG A CA 1
ATOM 710 C C . ARG A 1 91 ? -0.015 -10.883 13.587 1.00 50.97 91 ARG A C 1
ATOM 712 O O . ARG A 1 91 ? -0.528 -10.215 12.671 1.00 50.97 91 ARG A O 1
#

Radius of gyration: 12.85 Å; chains: 1; bounding box: 32×26×30 Å

InterPro domains:
  IPR027417 P-loop containing nucleoside triphosphate hydrolase [G3DSA:3.40.50.300] (1-91)
  IPR027417 P-loop containing nucleoside triphosphate hydrolase [SSF52540] (2-89)

Foldseek 3Di:
DVCVVLVNPVQAPDALLRCLVDVVCVVSQWADRDVLDIDGHHDPVDDPVRSPLVSVLVSVVVVVVPHPDDDDPDDDDDDVRVVSVVVSVPD

Sequence (91 aa):
DLDLVLGVANEIIYDALDASEDKDYMDDAIVSIAENLDFLPASQSARWEDIGRKKYKKLVRRLSETYDYILIDAPAGIGKGIEAILELVNR

Organism: NCBI:txid408170

Secondary structure (DSSP, 8-state):
-HHHHHT-TTT--S-HHHHHH-STTHHHH-EEEETTEEE-PPPSS--HHHH-HHHHHHHHHHHTTT-S-----PPSSSSHHHHHHHHHHT-